Protein AF-A0A7C9ATR6-F1 (afdb_monomer_lite)

Sequence (136 aa):
MLLAGVTFASPNEHELVAMAEALTHGNVFRPIQRDQNENSWSIESLFKELKPAILVLLDGGIKFVLVTLGPQGAILCSRLGPTSLSECLNSTKILGGRNELFEAVTGRCPTHRYTSSTLRKRGSHLFAMHFPALPA

Organism: Opuntia streptacantha (NCBI:txid393608)

pLDDT: mean 79.29, std 15.17, range [41.03, 97.31]

InterPro domains:
  IPR029056 Ribokinase-like [G3DSA:3.40.1190.20] (1-125)
  IPR029056 Ribokinase-like [SSF53613] (2-83)

Foldseek 3Di:
DPCQPAQEDEEEQQVLQVVLCVQVVDNPADPDDDDPPLPPDDPVRVCVNSVVSVVSNQVVNHAWYWYQHVQFGIKIKGQVALVVVVVVVVPPPPPDDDCPVVCVCCVVPPSCVRRVDPDPDPDSDMDMDGDHDDDD

Radius of gyration: 16.53 Å; chains: 1; bounding box: 39×37×41 Å

Structure (mmCIF, N/CA/C/O backbone):
data_AF-A0A7C9ATR6-F1
#
_entry.id   AF-A0A7C9ATR6-F1
#
loop_
_atom_site.group_PDB
_atom_site.id
_atom_site.type_symbol
_atom_site.label_atom_id
_atom_site.label_alt_id
_atom_site.label_comp_id
_atom_site.label_asym_id
_atom_site.label_entity_id
_atom_site.label_seq_id
_atom_site.pdbx_PDB_ins_code
_atom_site.Cartn_x
_atom_site.Cartn_y
_atom_site.Cartn_z
_atom_site.occupancy
_atom_site.B_iso_or_equiv
_atom_site.auth_seq_id
_atom_site.auth_comp_id
_atom_site.auth_asym_id
_atom_site.auth_atom_id
_atom_site.pdbx_PDB_model_num
ATOM 1 N N . MET A 1 1 ? -15.994 -15.171 -0.176 1.00 48.50 1 MET A N 1
ATOM 2 C CA . MET A 1 1 ? -14.571 -14.964 -0.532 1.00 48.50 1 MET A CA 1
ATOM 3 C C . MET A 1 1 ? -14.525 -14.077 -1.774 1.00 48.50 1 MET A C 1
ATOM 5 O O . MET A 1 1 ? -14.574 -14.597 -2.877 1.00 48.50 1 MET A O 1
ATOM 9 N N . LEU A 1 2 ? -14.581 -12.750 -1.605 1.00 56.38 2 LEU A N 1
ATOM 10 C CA . LEU A 1 2 ? -14.890 -11.809 -2.701 1.00 56.38 2 LEU A CA 1
ATOM 11 C C . LEU A 1 2 ? -13.661 -11.170 -3.383 1.00 56.38 2 LEU A C 1
ATOM 13 O O . LEU A 1 2 ? -13.827 -10.560 -4.430 1.00 56.38 2 LEU A O 1
ATOM 17 N N . LEU A 1 3 ? -12.434 -11.332 -2.864 1.00 64.31 3 LEU A N 1
ATOM 18 C CA . LEU A 1 3 ? -11.254 -10.601 -3.374 1.00 64.31 3 LEU A CA 1
ATOM 19 C C . LEU A 1 3 ? -10.146 -11.463 -3.999 1.00 64.31 3 LEU A C 1
ATOM 21 O O . LEU A 1 3 ? -9.131 -10.928 -4.431 1.00 64.31 3 LEU A O 1
ATOM 25 N N . ALA A 1 4 ? -10.326 -12.782 -4.111 1.00 64.88 4 ALA A N 1
ATOM 26 C CA . ALA A 1 4 ? -9.264 -13.705 -4.540 1.00 64.88 4 ALA A CA 1
ATOM 27 C C . ALA A 1 4 ? -8.745 -13.497 -5.984 1.00 64.88 4 ALA A C 1
ATOM 29 O O . ALA A 1 4 ? -7.717 -14.062 -6.350 1.00 64.88 4 ALA A O 1
ATOM 30 N N . GLY A 1 5 ? -9.433 -12.691 -6.800 1.00 80.06 5 GLY A N 1
ATOM 31 C CA . GLY A 1 5 ? -8.987 -12.300 -8.143 1.00 80.06 5 GLY A CA 1
ATOM 32 C C . GLY A 1 5 ? -8.204 -10.983 -8.202 1.00 80.06 5 GLY A C 1
ATOM 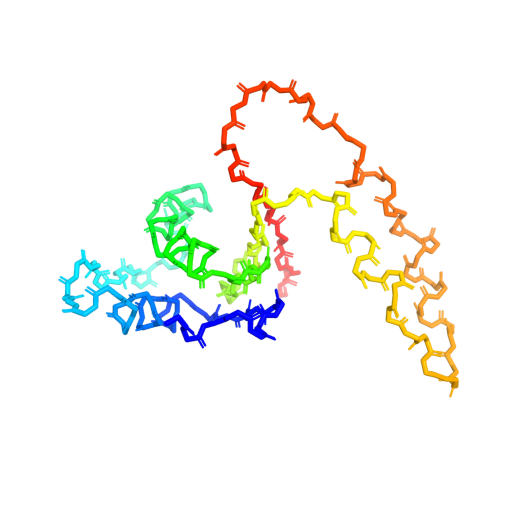33 O O . GLY A 1 5 ? -7.650 -10.653 -9.249 1.00 80.06 5 GLY A O 1
ATOM 34 N N . VAL A 1 6 ? -8.144 -10.220 -7.107 1.00 88.56 6 VAL A N 1
ATOM 35 C CA . VAL A 1 6 ? -7.530 -8.886 -7.084 1.00 88.56 6 VAL A CA 1
ATOM 36 C C . VAL A 1 6 ? -6.091 -8.987 -6.583 1.00 88.56 6 VAL A C 1
ATOM 38 O O . VAL A 1 6 ? -5.835 -9.290 -5.422 1.00 88.56 6 VAL A O 1
ATOM 41 N N . THR A 1 7 ? -5.123 -8.715 -7.461 1.00 88.88 7 THR A N 1
ATOM 42 C CA . THR A 1 7 ? -3.696 -8.706 -7.083 1.00 88.88 7 THR A CA 1
ATOM 43 C C . THR A 1 7 ? -3.295 -7.380 -6.430 1.00 88.88 7 THR A C 1
ATOM 45 O O . THR A 1 7 ? -2.628 -7.392 -5.397 1.00 88.88 7 THR A O 1
ATOM 48 N N . PHE A 1 8 ? -3.717 -6.254 -7.009 1.00 91.56 8 PHE A N 1
ATOM 49 C CA . PHE A 1 8 ? -3.390 -4.903 -6.550 1.00 91.56 8 PHE A CA 1
ATOM 50 C C . PHE A 1 8 ? -4.667 -4.108 -6.279 1.00 91.56 8 PHE A C 1
ATOM 52 O O . PHE A 1 8 ? -5.600 -4.159 -7.078 1.00 91.56 8 PHE A O 1
ATOM 59 N N . ALA A 1 9 ? -4.673 -3.337 -5.195 1.00 95.50 9 ALA A N 1
ATOM 60 C CA . ALA A 1 9 ? -5.642 -2.273 -4.950 1.00 95.50 9 ALA A CA 1
ATOM 61 C C . ALA A 1 9 ? -4.897 -0.982 -4.599 1.00 95.50 9 ALA A C 1
ATOM 63 O O . ALA A 1 9 ? -3.878 -1.036 -3.907 1.00 95.50 9 ALA A O 1
ATOM 64 N N . SER A 1 10 ? -5.399 0.164 -5.059 1.00 97.31 10 SER A N 1
ATOM 65 C CA . SER A 1 10 ? -4.773 1.469 -4.824 1.00 97.31 10 SER A CA 1
ATOM 66 C C . SER A 1 10 ? -5.741 2.509 -4.239 1.00 97.31 10 SER A C 1
ATOM 68 O O . SER A 1 10 ? -5.992 3.521 -4.894 1.00 97.31 10 SER A O 1
ATOM 70 N N . PRO A 1 11 ? -6.358 2.241 -3.075 1.00 97.25 11 PRO A N 1
ATOM 71 C CA . PRO A 1 11 ? -7.329 3.159 -2.492 1.00 97.25 11 PRO A CA 1
ATOM 72 C C . PRO A 1 11 ? -6.652 4.408 -1.909 1.00 97.25 11 PRO A C 1
ATOM 74 O O . PRO A 1 11 ? -5.515 4.341 -1.432 1.00 97.25 11 PRO A O 1
ATOM 77 N N . ASN A 1 12 ? -7.375 5.524 -1.851 1.00 95.69 12 ASN A N 1
ATOM 78 C CA . ASN A 1 12 ? -7.052 6.584 -0.889 1.00 95.69 12 ASN A CA 1
ATOM 79 C C . ASN A 1 12 ? -7.452 6.180 0.544 1.00 95.69 12 ASN A C 1
ATOM 81 O O . ASN A 1 12 ? -7.935 5.071 0.790 1.00 95.69 12 ASN A O 1
ATOM 85 N N . GLU A 1 13 ? -7.239 7.058 1.520 1.00 93.38 13 GLU A N 1
ATOM 86 C CA . GLU A 1 13 ? -7.465 6.728 2.928 1.00 93.38 13 GLU A CA 1
ATOM 87 C C . GLU A 1 13 ? -8.942 6.452 3.253 1.00 93.38 13 GLU A C 1
ATOM 89 O O . GLU A 1 13 ? -9.253 5.522 3.998 1.00 93.38 13 GLU A O 1
ATOM 94 N N . HIS A 1 14 ? -9.858 7.220 2.662 1.00 92.06 14 HIS A N 1
ATOM 95 C CA . HIS A 1 14 ? -11.297 7.054 2.873 1.00 92.06 14 HIS A CA 1
ATOM 96 C C . HIS A 1 14 ? -11.833 5.807 2.160 1.00 92.06 14 HIS A C 1
ATOM 98 O O . HIS A 1 14 ? -12.608 5.043 2.737 1.00 92.06 14 HIS A O 1
ATOM 104 N N . GLU A 1 15 ? -11.379 5.565 0.929 1.00 95.62 15 GLU A N 1
ATOM 105 C CA . GLU A 1 15 ? -11.711 4.362 0.159 1.00 95.62 15 GLU A CA 1
ATOM 106 C C . GLU A 1 15 ? -11.222 3.095 0.860 1.00 95.62 15 GLU A C 1
ATOM 108 O O . GLU A 1 15 ? -11.945 2.103 0.910 1.00 95.62 15 GLU A O 1
ATOM 113 N N . LEU A 1 16 ? -10.026 3.126 1.454 1.00 95.75 16 LEU A N 1
ATOM 114 C CA . LEU A 1 16 ? -9.465 1.995 2.188 1.00 95.75 16 LEU A CA 1
ATOM 115 C C . LEU A 1 16 ? -10.370 1.583 3.357 1.00 95.75 16 LEU A C 1
ATOM 117 O O . LEU A 1 16 ? -10.627 0.391 3.543 1.00 95.75 16 LEU A O 1
ATOM 121 N N . VAL A 1 17 ? -10.854 2.559 4.129 1.00 93.31 17 VAL A N 1
ATOM 122 C CA . VAL A 1 17 ? -11.771 2.313 5.250 1.00 93.31 17 VAL A CA 1
ATOM 123 C C . VAL A 1 17 ? -13.096 1.750 4.746 1.00 93.31 17 VAL A C 1
ATOM 125 O O . VAL A 1 17 ? -13.519 0.698 5.221 1.00 93.31 17 VAL A O 1
ATOM 128 N N . ALA A 1 18 ? -13.694 2.368 3.725 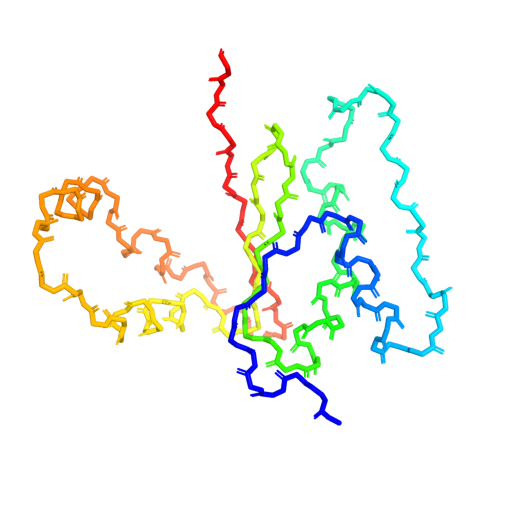1.00 92.31 18 ALA A N 1
ATOM 129 C CA . ALA A 1 18 ? -14.950 1.895 3.145 1.00 92.31 18 ALA A CA 1
ATOM 130 C C . ALA A 1 18 ? -14.837 0.459 2.594 1.00 92.31 18 ALA A C 1
ATOM 132 O O . ALA A 1 18 ? -15.726 -0.371 2.795 1.00 92.31 18 ALA A O 1
ATOM 133 N N . MET A 1 19 ? -13.719 0.132 1.938 1.00 94.12 19 MET A N 1
ATOM 134 C CA . MET A 1 19 ? -13.438 -1.225 1.464 1.00 94.12 19 MET A CA 1
ATOM 135 C C . MET A 1 19 ? -13.300 -2.217 2.622 1.00 94.12 19 MET A C 1
ATOM 137 O O . MET A 1 19 ? -13.800 -3.337 2.527 1.00 94.12 19 MET A O 1
ATOM 141 N N . ALA A 1 20 ? -12.629 -1.832 3.710 1.00 93.44 20 ALA A N 1
ATOM 142 C CA . ALA A 1 20 ? -12.471 -2.696 4.873 1.00 93.44 20 ALA A CA 1
ATOM 143 C C . ALA A 1 20 ? -13.814 -2.948 5.578 1.00 93.44 20 ALA A C 1
ATOM 145 O O . ALA A 1 20 ? -14.134 -4.100 5.871 1.00 93.44 20 ALA A O 1
ATOM 146 N N . GLU A 1 21 ? -14.633 -1.911 5.765 1.00 92.06 21 GLU A N 1
ATOM 147 C CA . GLU A 1 21 ? -15.984 -2.018 6.336 1.00 92.06 21 GLU A CA 1
ATOM 148 C C . GLU A 1 21 ? -16.890 -2.945 5.519 1.00 92.06 21 GLU A C 1
ATOM 150 O O . GLU A 1 21 ? -17.588 -3.795 6.086 1.00 92.06 21 GLU A O 1
ATOM 155 N N . ALA A 1 22 ? -16.829 -2.841 4.187 1.00 90.75 22 ALA A N 1
ATOM 156 C CA . ALA A 1 22 ? -17.580 -3.706 3.281 1.00 90.75 22 ALA A CA 1
ATOM 157 C C . ALA A 1 22 ? -17.212 -5.195 3.438 1.00 90.75 22 ALA A C 1
ATOM 159 O O . ALA A 1 22 ? -18.048 -6.068 3.206 1.00 90.75 22 ALA A O 1
ATOM 160 N N . LEU A 1 23 ? -15.981 -5.503 3.855 1.00 89.50 23 LEU A N 1
ATOM 161 C CA . LEU A 1 23 ? -15.513 -6.875 4.074 1.00 89.50 23 LEU A CA 1
ATOM 162 C C . LEU A 1 23 ? -15.821 -7.379 5.489 1.00 89.50 23 LEU A C 1
ATOM 164 O O . LEU A 1 23 ? -16.111 -8.565 5.667 1.00 89.50 23 LEU A O 1
ATOM 168 N N . THR A 1 24 ? -15.791 -6.502 6.495 1.00 87.50 24 THR A N 1
ATOM 169 C CA . THR A 1 24 ? -16.056 -6.866 7.898 1.00 87.50 24 THR A CA 1
ATOM 170 C C . THR A 1 24 ? -17.537 -6.868 8.271 1.00 87.50 24 THR A C 1
ATOM 172 O O . THR A 1 24 ? -17.861 -7.268 9.385 1.00 87.50 24 THR A O 1
ATOM 175 N N . HIS A 1 25 ? -18.434 -6.469 7.359 1.00 77.44 25 HIS A N 1
ATOM 176 C CA . HIS A 1 25 ? -19.889 -6.422 7.574 1.00 77.44 25 HIS A CA 1
ATOM 177 C C . HIS A 1 25 ? -20.289 -5.599 8.818 1.00 77.44 25 HIS A C 1
ATOM 179 O O . HIS A 1 25 ? -21.253 -5.923 9.512 1.00 77.44 25 HIS A O 1
ATOM 185 N N . GLY A 1 26 ? -19.539 -4.536 9.123 1.00 70.50 26 GLY A N 1
ATOM 186 C CA . GLY A 1 26 ? -19.754 -3.717 10.314 1.00 70.50 26 GLY A CA 1
ATOM 187 C C . GLY A 1 26 ? -18.875 -2.469 10.353 1.00 70.50 26 GLY A C 1
ATOM 188 O O . GLY A 1 26 ? -17.800 -2.440 9.757 1.00 70.50 26 GLY A O 1
ATOM 189 N N . ASN A 1 27 ? -19.336 -1.456 11.091 1.00 67.56 27 ASN A N 1
ATOM 190 C CA . ASN A 1 27 ? -18.691 -0.149 11.248 1.00 67.56 27 ASN A CA 1
ATOM 191 C C . ASN A 1 27 ? -17.599 -0.197 12.337 1.00 67.56 27 ASN A C 1
ATOM 193 O O . ASN A 1 27 ? -17.755 0.347 13.431 1.00 67.56 27 ASN A O 1
ATOM 197 N N . VAL A 1 28 ? -16.547 -0.982 12.087 1.00 78.44 28 VAL A N 1
ATOM 198 C CA . VAL A 1 28 ? -15.471 -1.256 13.064 1.00 78.44 28 VAL A CA 1
ATOM 199 C C . VAL A 1 28 ? -14.368 -0.194 13.006 1.00 78.44 28 VAL A C 1
ATOM 201 O O . VAL A 1 28 ? -13.606 -0.026 13.961 1.00 78.44 28 VAL A O 1
ATOM 204 N N . PHE A 1 29 ? -14.277 0.533 11.896 1.00 80.44 29 PHE A N 1
ATOM 205 C CA . PHE A 1 29 ? -13.237 1.521 11.660 1.00 80.44 29 PHE A CA 1
ATOM 206 C C . PHE A 1 29 ? -13.734 2.914 12.034 1.00 80.44 29 PHE A C 1
ATOM 208 O O . PHE A 1 29 ? -14.910 3.241 11.914 1.00 80.44 29 PHE A O 1
ATOM 215 N N . ARG A 1 30 ? -12.828 3.744 12.552 1.00 76.81 30 ARG A N 1
ATOM 216 C CA . ARG A 1 30 ? -13.148 5.147 12.807 1.00 76.81 30 ARG A CA 1
ATOM 217 C C . ARG A 1 30 ? -12.944 5.936 11.514 1.00 76.81 30 ARG A C 1
ATOM 219 O O . ARG A 1 30 ? -11.965 5.671 10.816 1.00 76.81 30 ARG A O 1
ATOM 226 N N . PRO A 1 31 ? -13.810 6.919 11.216 1.00 72.62 31 PRO A N 1
ATOM 227 C CA . PRO A 1 31 ? -13.537 7.877 10.160 1.00 72.62 31 PRO A CA 1
ATOM 228 C C . PRO A 1 31 ? -12.200 8.562 10.425 1.00 72.62 31 PRO A C 1
ATOM 230 O O . PRO A 1 31 ? -11.947 9.022 11.540 1.00 72.62 31 PRO A O 1
ATOM 233 N N . ILE A 1 32 ? -11.365 8.635 9.396 1.00 73.31 32 ILE A N 1
ATOM 234 C CA . ILE A 1 32 ? -10.054 9.270 9.488 1.00 73.31 32 ILE A CA 1
ATOM 235 C C . ILE A 1 32 ? -10.281 10.771 9.620 1.00 73.31 32 ILE A C 1
ATOM 237 O O . ILE A 1 32 ? -10.709 11.433 8.671 1.00 73.31 32 ILE A O 1
ATOM 241 N N . GLN A 1 33 ? -10.016 11.303 10.808 1.00 67.44 33 GLN A N 1
ATOM 242 C CA . GLN A 1 33 ? -10.038 12.736 11.073 1.00 67.44 33 GLN A CA 1
ATOM 243 C C . GLN A 1 33 ? -8.619 13.268 10.905 1.00 67.44 33 GLN A C 1
ATOM 245 O O . GLN A 1 33 ? -7.875 13.405 11.872 1.00 67.44 33 GLN A O 1
ATOM 250 N N . ARG A 1 34 ? -8.232 13.568 9.661 1.00 64.88 34 ARG A N 1
ATOM 251 C CA . ARG A 1 34 ? -7.125 14.501 9.450 1.00 64.88 34 ARG A CA 1
ATOM 252 C C . ARG A 1 34 ? -7.654 15.881 9.808 1.00 64.88 34 ARG A C 1
ATOM 254 O O . ARG A 1 34 ? -8.520 16.411 9.113 1.00 64.88 34 ARG A O 1
ATOM 261 N N . ASP A 1 35 ? -7.159 16.443 10.903 1.00 58.06 35 ASP A N 1
ATOM 262 C CA . ASP A 1 35 ? -7.338 17.867 11.156 1.00 58.06 35 ASP A CA 1
ATOM 263 C C . ASP A 1 35 ? -6.839 18.650 9.934 1.00 58.06 35 ASP A C 1
ATOM 265 O O . ASP A 1 35 ? -5.903 18.230 9.252 1.00 58.06 35 ASP A O 1
ATOM 269 N N . GLN A 1 36 ? -7.438 19.812 9.666 1.00 54.91 36 GLN A N 1
ATOM 270 C CA . GLN A 1 36 ? -7.142 20.659 8.495 1.00 54.91 36 GLN A CA 1
ATOM 271 C C . GLN A 1 36 ? -5.657 21.080 8.379 1.00 54.91 36 GLN A C 1
ATOM 273 O O . GLN A 1 36 ? -5.247 21.641 7.369 1.00 54.91 36 GLN A O 1
ATOM 278 N N . ASN A 1 37 ? -4.837 20.785 9.393 1.00 56.78 37 ASN A N 1
ATOM 279 C CA . ASN A 1 37 ? -3.383 20.781 9.307 1.00 56.78 37 ASN A CA 1
ATOM 280 C C . ASN A 1 37 ? -2.871 19.407 8.841 1.00 56.78 37 ASN A C 1
ATOM 282 O O . ASN A 1 37 ? -2.389 18.603 9.648 1.00 56.78 37 ASN A O 1
ATOM 286 N N . GLU A 1 38 ? -2.888 19.181 7.524 1.00 56.06 38 GLU A N 1
ATOM 287 C CA . GLU A 1 38 ? -2.308 18.000 6.853 1.00 56.06 38 GLU A CA 1
ATOM 288 C C . GLU A 1 38 ? -0.827 17.738 7.220 1.00 56.06 38 GLU A C 1
ATOM 290 O O . GLU A 1 38 ? -0.321 16.630 7.048 1.00 56.06 38 GLU A O 1
ATOM 295 N N . ASN A 1 39 ? -0.142 18.733 7.795 1.00 56.53 39 ASN A N 1
ATOM 296 C CA . ASN A 1 39 ? 1.252 18.665 8.242 1.00 56.53 39 ASN A CA 1
ATOM 297 C C . ASN A 1 39 ? 1.458 18.172 9.687 1.00 56.53 39 ASN A C 1
ATOM 299 O O . ASN A 1 39 ? 2.601 18.068 10.128 1.00 56.53 39 ASN A O 1
ATOM 303 N N . SER A 1 40 ? 0.398 17.906 10.455 1.00 64.25 40 SER A N 1
ATOM 304 C CA . SER A 1 40 ? 0.536 17.575 11.885 1.00 64.25 40 SER A CA 1
ATOM 305 C C . SER A 1 40 ? 0.797 16.092 12.173 1.00 64.25 40 SER A C 1
ATOM 307 O O . SER A 1 40 ? 1.308 15.756 13.243 1.00 64.25 40 SER A O 1
ATOM 309 N N . TRP A 1 41 ? 0.464 15.192 11.245 1.00 70.31 41 TRP A N 1
ATOM 310 C CA . TRP A 1 41 ? 0.622 13.752 11.448 1.00 70.31 41 TRP A CA 1
ATOM 311 C C . TRP A 1 41 ? 1.890 13.229 10.791 1.00 70.31 41 TRP A C 1
ATOM 313 O O . TRP A 1 41 ? 2.116 13.412 9.597 1.00 70.31 41 TRP A O 1
ATOM 323 N N . SER A 1 42 ? 2.697 12.503 11.566 1.00 87.00 42 SER A N 1
ATOM 324 C CA . SER A 1 42 ? 3.775 11.707 10.990 1.00 87.00 42 SER A CA 1
ATOM 325 C C . SER A 1 42 ? 3.196 10.554 10.165 1.00 87.00 42 SER A C 1
ATOM 327 O O . SER A 1 42 ? 2.178 9.956 10.528 1.00 87.00 42 SER A O 1
ATOM 329 N N . ILE A 1 43 ? 3.892 10.188 9.084 1.00 90.00 43 ILE A N 1
ATOM 330 C CA . ILE A 1 43 ? 3.556 9.024 8.243 1.00 90.00 43 ILE A CA 1
ATOM 331 C C . ILE A 1 43 ? 3.402 7.750 9.083 1.00 90.00 43 ILE A C 1
ATOM 333 O O . ILE A 1 43 ? 2.563 6.901 8.803 1.00 90.00 43 ILE A O 1
ATOM 337 N N . GLU A 1 44 ? 4.188 7.624 10.149 1.00 90.44 44 GLU A N 1
ATOM 338 C CA . GLU A 1 44 ? 4.157 6.482 11.060 1.00 90.44 44 GLU A CA 1
ATOM 339 C C . GLU A 1 44 ? 2.857 6.409 11.869 1.00 90.44 44 GLU A C 1
ATOM 341 O O . GLU A 1 44 ? 2.326 5.316 12.079 1.00 90.44 44 GLU A O 1
ATOM 346 N N . SER A 1 45 ? 2.340 7.553 12.327 1.00 89.31 45 SER A N 1
ATOM 347 C CA . SER A 1 45 ? 1.063 7.633 13.045 1.00 89.31 45 SER A CA 1
ATOM 348 C C . SER A 1 45 ? -0.101 7.335 12.109 1.00 89.31 45 SER A C 1
ATOM 350 O O . SER A 1 45 ? -0.928 6.481 12.428 1.00 89.31 45 SER A O 1
ATOM 352 N N . LEU A 1 46 ? -0.092 7.931 10.914 1.00 90.25 46 LEU A N 1
ATOM 353 C CA . LEU A 1 46 ? -1.090 7.652 9.884 1.00 90.25 46 LEU A CA 1
ATOM 354 C C . LEU A 1 46 ? -1.083 6.169 9.488 1.00 90.25 46 LEU A C 1
ATOM 356 O O . LEU A 1 46 ? -2.127 5.523 9.436 1.00 90.25 46 LEU A O 1
ATOM 360 N N . PHE A 1 47 ? 0.097 5.576 9.297 1.00 92.69 47 PHE A N 1
ATOM 361 C CA . PHE A 1 47 ? 0.205 4.149 9.007 1.00 92.69 47 PHE A CA 1
ATOM 362 C C . PHE A 1 47 ? -0.373 3.278 10.129 1.00 92.69 47 PHE A C 1
ATOM 364 O O . PHE A 1 47 ? -1.055 2.297 9.839 1.00 92.69 47 PHE A O 1
ATOM 371 N N . LYS A 1 48 ? -0.132 3.611 11.405 1.00 91.19 48 LYS A N 1
ATOM 372 C CA . LYS A 1 48 ? -0.706 2.862 12.539 1.00 91.19 48 LYS A CA 1
ATOM 373 C C . LYS A 1 48 ? -2.233 2.881 12.522 1.00 91.19 48 LYS A C 1
ATOM 375 O O . LYS A 1 48 ? -2.831 1.852 12.833 1.00 91.19 48 LYS A O 1
ATOM 380 N N . GLU A 1 49 ? -2.834 4.003 12.145 1.00 91.44 49 GLU A N 1
ATOM 381 C CA . GLU A 1 49 ? -4.287 4.154 12.042 1.00 91.44 49 GLU A CA 1
ATOM 382 C C . GLU A 1 49 ? -4.876 3.389 10.853 1.00 91.44 49 GLU A C 1
ATOM 384 O O . GLU A 1 49 ? -5.888 2.709 10.997 1.00 91.44 49 GLU A O 1
ATOM 389 N N . LEU A 1 50 ? -4.202 3.419 9.701 1.00 93.25 50 LEU A N 1
ATOM 390 C CA . LEU A 1 50 ? -4.639 2.728 8.482 1.00 93.25 50 LEU A CA 1
ATOM 391 C C . LEU A 1 50 ? -4.386 1.215 8.513 1.00 93.25 50 LEU A C 1
ATOM 393 O O . LEU A 1 50 ? -5.060 0.442 7.825 1.00 93.25 50 LEU A O 1
ATOM 397 N N . LYS A 1 51 ? -3.403 0.767 9.300 1.00 94.00 51 LYS A N 1
ATOM 398 C CA . LYS A 1 51 ? -2.937 -0.625 9.335 1.00 94.00 51 LYS A CA 1
ATOM 399 C C . LYS A 1 51 ? -4.058 -1.653 9.538 1.00 94.00 51 LYS A C 1
ATOM 401 O O . LYS A 1 51 ? -4.031 -2.653 8.823 1.00 94.00 51 LYS A O 1
ATOM 406 N N . PRO A 1 52 ? -5.032 -1.480 10.450 1.00 93.94 52 PRO A N 1
ATOM 407 C CA . PRO A 1 52 ? -6.128 -2.432 10.607 1.00 93.94 52 PRO A CA 1
ATOM 408 C C . PRO A 1 52 ? -6.935 -2.642 9.315 1.00 93.94 52 PRO A C 1
ATOM 410 O O . PRO A 1 52 ? -7.184 -3.786 8.941 1.00 93.94 52 PRO A O 1
ATOM 413 N N . ALA A 1 53 ? -7.270 -1.569 8.591 1.00 94.56 53 ALA A N 1
ATOM 414 C CA . ALA A 1 53 ? -8.001 -1.656 7.325 1.00 94.56 53 ALA A CA 1
ATOM 415 C C . ALA A 1 53 ? -7.148 -2.314 6.225 1.00 94.56 53 ALA A C 1
ATOM 417 O O . ALA A 1 53 ? -7.620 -3.197 5.509 1.00 94.56 53 ALA A O 1
ATOM 418 N N . ILE A 1 54 ? -5.855 -1.972 6.158 1.00 95.69 54 ILE A N 1
ATOM 419 C CA . ILE A 1 54 ? -4.887 -2.620 5.254 1.00 95.69 54 ILE A CA 1
ATOM 420 C C . ILE A 1 54 ? -4.857 -4.135 5.487 1.00 95.69 54 ILE A C 1
ATOM 422 O O . ILE A 1 54 ? -4.871 -4.910 4.530 1.00 95.69 54 ILE A O 1
ATOM 426 N N . LEU A 1 55 ? -4.826 -4.569 6.750 1.00 94.19 55 LEU A N 1
ATOM 427 C CA . LEU A 1 55 ? -4.812 -5.990 7.089 1.00 94.19 55 LEU A CA 1
ATOM 428 C C . LEU A 1 55 ? -6.098 -6.697 6.660 1.00 94.19 55 LEU A C 1
ATOM 430 O O . LEU A 1 55 ? -5.999 -7.796 6.131 1.00 94.19 55 LEU A O 1
ATOM 434 N N . VAL A 1 56 ? -7.270 -6.070 6.799 1.00 94.19 56 VAL A N 1
ATOM 435 C CA . VAL A 1 56 ? -8.533 -6.656 6.318 1.00 94.19 56 VAL A CA 1
ATOM 436 C C . VAL A 1 56 ? -8.497 -6.926 4.814 1.00 94.19 56 VAL A C 1
ATOM 438 O O . VAL A 1 56 ? -8.880 -8.011 4.382 1.00 94.19 56 VAL A O 1
ATOM 441 N N . LEU A 1 57 ? -8.003 -5.980 4.011 1.00 94.50 57 LEU A N 1
ATOM 442 C CA . LEU A 1 57 ? -7.896 -6.161 2.558 1.00 94.50 57 LEU A CA 1
ATOM 443 C C . LEU A 1 57 ? -6.901 -7.273 2.196 1.00 94.50 57 LEU A C 1
ATOM 445 O O . LEU A 1 57 ? -7.193 -8.118 1.344 1.00 94.50 57 LEU A O 1
ATOM 449 N N . LEU A 1 58 ? -5.735 -7.284 2.849 1.00 93.19 58 LEU A 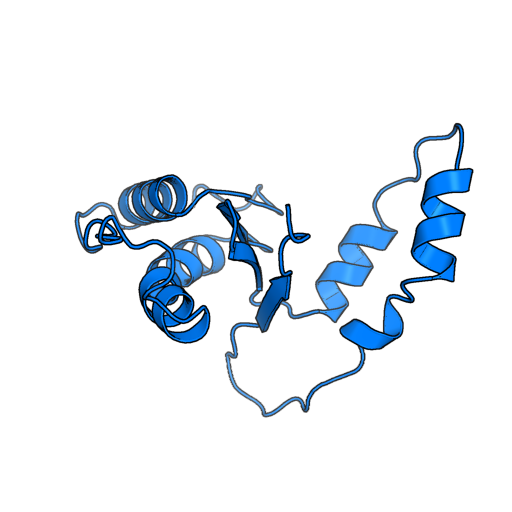N 1
ATOM 450 C CA . LEU A 1 58 ? -4.699 -8.291 2.613 1.00 93.19 58 LEU A CA 1
ATOM 451 C C . LEU A 1 58 ? -5.157 -9.694 3.032 1.00 93.19 58 LEU A C 1
ATOM 453 O O . LEU A 1 58 ? -4.984 -10.653 2.283 1.00 93.19 58 LEU A O 1
ATOM 457 N N . ASP A 1 59 ? -5.779 -9.813 4.203 1.00 91.38 59 ASP A N 1
ATOM 458 C CA . ASP A 1 59 ? -6.297 -11.081 4.724 1.00 91.38 59 ASP A CA 1
ATOM 459 C C . ASP A 1 59 ? -7.550 -11.531 3.946 1.00 91.38 59 ASP A C 1
ATOM 461 O O . ASP A 1 59 ? -7.831 -12.725 3.847 1.00 91.38 59 ASP A O 1
ATOM 465 N N . GLY A 1 60 ? -8.252 -10.590 3.303 1.00 89.75 60 GLY A N 1
ATOM 466 C CA . GLY A 1 60 ? -9.319 -10.848 2.336 1.00 89.75 60 GLY A CA 1
ATOM 467 C C . GLY A 1 60 ? -8.840 -11.439 1.002 1.00 89.75 60 GLY A C 1
ATOM 468 O O . GLY A 1 60 ? -9.666 -11.948 0.238 1.00 89.75 60 GLY A O 1
ATOM 469 N N . GLY A 1 61 ? -7.530 -11.416 0.730 1.00 89.06 61 GLY A N 1
ATOM 470 C CA . GLY A 1 61 ? -6.902 -12.063 -0.426 1.00 89.06 61 GLY A CA 1
ATOM 471 C C . GLY A 1 61 ? -6.181 -11.124 -1.396 1.00 89.06 61 GLY A C 1
ATOM 472 O O . GLY A 1 61 ? -5.564 -11.615 -2.343 1.00 89.06 61 GLY A O 1
ATOM 473 N N . ILE A 1 62 ? -6.213 -9.804 -1.173 1.00 92.38 62 ILE A N 1
ATOM 474 C CA . ILE A 1 62 ? -5.444 -8.854 -1.990 1.00 92.38 62 ILE A CA 1
ATOM 475 C C . ILE A 1 62 ? -3.951 -9.035 -1.701 1.00 92.38 62 ILE A C 1
ATOM 477 O O . ILE A 1 62 ? -3.528 -9.094 -0.549 1.00 92.38 62 ILE A O 1
ATOM 481 N N . LYS A 1 63 ? -3.119 -9.112 -2.745 1.00 90.75 63 LYS A N 1
ATOM 482 C CA . LYS A 1 63 ? -1.674 -9.361 -2.582 1.00 90.75 63 LYS A CA 1
ATOM 483 C C . LYS A 1 63 ? -0.889 -8.094 -2.228 1.00 90.75 63 LYS A C 1
ATOM 485 O O . LYS A 1 63 ? 0.053 -8.161 -1.430 1.00 90.75 63 LYS A O 1
ATOM 490 N N . PHE A 1 64 ? -1.279 -6.957 -2.804 1.00 92.62 64 PHE A N 1
ATOM 491 C CA . PHE A 1 64 ? -0.636 -5.657 -2.611 1.00 92.62 64 PHE A CA 1
ATOM 492 C C . PHE A 1 64 ? -1.674 -4.541 -2.468 1.00 92.62 64 PHE A C 1
ATOM 494 O O . PHE A 1 64 ? -2.577 -4.415 -3.295 1.00 92.62 64 PHE A O 1
ATOM 501 N N . VAL A 1 65 ? -1.512 -3.703 -1.446 1.00 95.88 65 VAL A N 1
ATOM 502 C CA . VAL A 1 65 ? -2.345 -2.513 -1.214 1.00 95.88 65 VAL A CA 1
ATOM 503 C C . VAL A 1 65 ? -1.445 -1.282 -1.266 1.00 95.88 65 VAL A C 1
ATOM 505 O O . VAL A 1 65 ? -0.523 -1.174 -0.460 1.00 95.88 65 VAL A O 1
ATOM 508 N N . LEU A 1 66 ? -1.686 -0.378 -2.214 1.00 96.75 66 LEU A N 1
ATOM 509 C CA . LEU A 1 66 ? -0.979 0.896 -2.355 1.00 96.75 66 LEU A CA 1
ATOM 510 C C . LEU A 1 66 ? -1.895 2.036 -1.902 1.00 96.75 66 LEU A C 1
ATOM 512 O O . LEU A 1 66 ? -2.726 2.501 -2.671 1.00 96.75 66 LEU A O 1
ATOM 516 N N . VAL A 1 67 ? -1.753 2.487 -0.662 1.00 97.31 67 VAL A N 1
ATOM 517 C CA . VAL A 1 67 ? -2.596 3.562 -0.132 1.00 97.31 67 VAL A CA 1
ATOM 518 C C . VAL A 1 67 ? -2.059 4.911 -0.594 1.00 97.31 67 VAL A C 1
ATOM 520 O O . VAL A 1 67 ? -0.908 5.234 -0.294 1.00 97.31 67 VAL A O 1
ATOM 523 N N . THR A 1 68 ? -2.858 5.693 -1.316 1.00 96.25 68 THR A N 1
ATOM 524 C CA . THR A 1 68 ? -2.468 7.038 -1.771 1.00 96.25 68 THR A CA 1
ATOM 525 C C . THR A 1 68 ? -2.766 8.072 -0.692 1.00 96.25 68 THR A C 1
ATOM 527 O O . THR A 1 68 ? -3.884 8.094 -0.184 1.00 96.25 68 THR A O 1
ATOM 530 N N . LEU A 1 69 ? -1.794 8.932 -0.377 1.00 92.56 69 LEU A N 1
ATOM 531 C CA . LEU A 1 69 ? -1.841 9.887 0.736 1.00 92.56 69 LEU A CA 1
ATOM 532 C C . LEU A 1 69 ? -1.803 11.364 0.302 1.00 92.56 69 LEU A C 1
ATOM 534 O O . LEU A 1 69 ? -1.406 12.242 1.071 1.00 92.56 69 LEU A O 1
ATOM 538 N N . GLY A 1 70 ? -2.138 11.646 -0.960 1.00 89.75 70 GLY A N 1
ATOM 539 C CA . GLY A 1 70 ? -2.073 12.998 -1.517 1.00 89.75 70 GLY A CA 1
ATOM 540 C C . GLY A 1 70 ? -0.652 13.590 -1.436 1.00 89.75 70 GLY A C 1
ATOM 541 O O . GLY A 1 70 ? 0.295 12.930 -1.877 1.00 89.75 70 GLY A O 1
ATOM 542 N N . PRO A 1 71 ? -0.462 14.796 -0.861 1.00 89.31 71 PRO A N 1
ATOM 543 C CA . PRO A 1 71 ? 0.855 15.436 -0.726 1.00 89.31 71 PRO A CA 1
ATOM 544 C C . PRO A 1 71 ? 1.873 14.631 0.092 1.00 89.31 71 PRO A C 1
ATOM 546 O O . PRO A 1 71 ? 3.076 14.848 -0.019 1.00 89.31 71 PRO A O 1
ATOM 549 N N . GLN A 1 72 ? 1.410 13.684 0.911 1.00 89.81 72 GLN A N 1
ATOM 550 C CA . GLN A 1 72 ? 2.275 12.812 1.700 1.00 89.81 72 GLN A CA 1
ATOM 551 C C . GLN A 1 72 ? 2.800 11.602 0.905 1.00 89.81 72 GLN A C 1
ATOM 553 O O . GLN A 1 72 ? 3.606 10.832 1.428 1.00 89.81 72 GLN A O 1
ATOM 558 N N . GLY A 1 73 ? 2.398 11.428 -0.359 1.00 93.75 73 GLY A N 1
ATOM 559 C CA . GLY A 1 73 ? 2.872 10.355 -1.233 1.00 93.75 73 GLY A CA 1
ATOM 560 C C . GLY A 1 73 ? 2.004 9.101 -1.158 1.00 93.75 73 GLY A C 1
ATOM 561 O O . GLY A 1 73 ? 0.791 9.186 -1.323 1.00 93.75 73 GLY A O 1
ATOM 562 N N . ALA A 1 74 ? 2.603 7.925 -0.962 1.00 95.81 74 ALA A N 1
ATOM 563 C CA . ALA A 1 74 ? 1.869 6.659 -0.896 1.00 95.81 74 ALA A CA 1
ATOM 564 C C . ALA A 1 74 ? 2.543 5.619 0.012 1.00 95.81 74 ALA A C 1
ATOM 566 O O . ALA A 1 74 ? 3.752 5.663 0.236 1.00 95.81 74 ALA A O 1
ATOM 567 N N . ILE A 1 75 ? 1.777 4.643 0.505 1.00 95.25 75 ILE A N 1
ATOM 568 C CA . ILE A 1 75 ? 2.298 3.502 1.274 1.00 95.25 75 ILE A CA 1
ATOM 569 C C . ILE A 1 75 ? 1.944 2.198 0.565 1.00 95.25 75 ILE A C 1
ATOM 571 O O . ILE A 1 75 ? 0.773 1.863 0.410 1.00 95.25 75 ILE A O 1
ATOM 575 N N . LEU A 1 76 ? 2.957 1.421 0.189 1.00 94.06 76 LEU A N 1
ATOM 576 C CA . LEU A 1 76 ? 2.797 0.085 -0.377 1.00 94.06 76 LEU A CA 1
ATOM 577 C C . LEU A 1 76 ? 2.877 -0.978 0.716 1.00 94.06 76 LEU A C 1
ATOM 579 O O . LEU A 1 76 ? 3.876 -1.053 1.427 1.00 94.06 76 LEU A O 1
ATOM 583 N N . CYS A 1 77 ? 1.868 -1.841 0.796 1.00 93.94 77 CYS A N 1
ATOM 584 C CA . CYS A 1 77 ? 1.747 -2.895 1.795 1.00 93.94 77 CYS A CA 1
ATOM 585 C C . CYS A 1 77 ? 1.549 -4.282 1.172 1.00 93.94 77 CYS A C 1
ATOM 587 O O . CYS A 1 77 ? 0.857 -4.422 0.163 1.00 93.94 77 CYS A O 1
ATOM 589 N N . SER A 1 78 ? 2.117 -5.325 1.789 1.00 91.44 78 SER A N 1
ATOM 590 C CA . SER A 1 78 ? 1.919 -6.720 1.363 1.00 91.44 78 SER A CA 1
ATOM 591 C C . SER A 1 78 ? 2.178 -7.737 2.478 1.00 91.44 78 SER A C 1
ATOM 593 O O . SER A 1 78 ? 3.018 -7.520 3.352 1.00 91.44 78 SER A O 1
ATOM 595 N N . ARG A 1 79 ? 1.513 -8.898 2.414 1.00 87.88 79 ARG A N 1
ATOM 596 C CA . ARG A 1 79 ? 1.856 -10.095 3.213 1.00 87.88 79 ARG A CA 1
ATOM 597 C C . ARG A 1 79 ? 2.966 -10.943 2.579 1.00 87.88 79 ARG A C 1
ATOM 599 O O . ARG A 1 79 ? 3.613 -11.714 3.278 1.00 87.88 79 ARG A O 1
ATOM 606 N N . LEU A 1 80 ? 3.176 -10.814 1.269 1.00 79.31 80 LEU A N 1
ATOM 607 C CA . LEU A 1 80 ? 4.100 -11.646 0.491 1.00 79.31 80 LEU A CA 1
ATOM 608 C C . LEU A 1 80 ? 5.538 -11.090 0.479 1.00 79.31 80 LEU A C 1
ATOM 610 O O . LEU A 1 80 ? 6.483 -11.797 0.130 1.00 79.31 80 LEU A O 1
ATOM 614 N N . GLY A 1 81 ? 5.713 -9.834 0.897 1.00 75.69 81 GLY A N 1
ATOM 615 C CA . GLY A 1 81 ? 7.011 -9.166 0.977 1.00 75.69 81 GLY A CA 1
ATOM 616 C C . GLY A 1 81 ? 7.538 -8.653 -0.373 1.00 75.69 81 GLY A C 1
ATOM 617 O O . GLY A 1 81 ? 6.902 -8.835 -1.413 1.00 75.69 81 GLY A O 1
ATOM 618 N N . PRO A 1 82 ? 8.715 -8.005 -0.382 1.00 70.94 82 PRO A N 1
ATOM 619 C CA . PRO A 1 82 ? 9.205 -7.254 -1.540 1.00 70.94 82 PRO A CA 1
ATOM 620 C C . PRO A 1 82 ? 9.674 -8.139 -2.707 1.00 70.94 82 PRO A C 1
ATOM 622 O O . PRO A 1 82 ? 9.642 -7.707 -3.855 1.00 70.94 82 PRO A O 1
ATOM 625 N N . T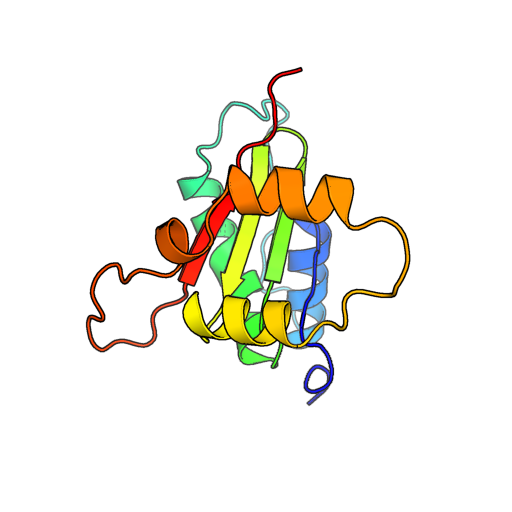HR A 1 83 ? 10.072 -9.390 -2.457 1.00 71.94 83 THR A N 1
ATOM 626 C CA . THR A 1 83 ? 10.493 -10.322 -3.521 1.00 71.94 83 THR A CA 1
ATOM 627 C C . THR A 1 83 ? 9.325 -10.698 -4.432 1.00 71.94 83 THR A C 1
ATOM 629 O O . THR A 1 83 ? 9.450 -10.642 -5.652 1.00 71.94 83 THR A O 1
ATOM 632 N N . SER A 1 84 ? 8.156 -10.968 -3.850 1.00 74.38 84 SER A N 1
ATOM 633 C CA . SER A 1 84 ? 6.938 -11.274 -4.609 1.00 74.38 84 SER A CA 1
ATOM 634 C C . SER A 1 84 ? 6.479 -10.111 -5.497 1.00 74.38 84 SER A C 1
ATOM 636 O O . SER A 1 84 ? 5.969 -10.331 -6.592 1.00 74.38 84 SER A O 1
ATOM 638 N N . LEU A 1 85 ? 6.710 -8.866 -5.058 1.00 74.56 85 LEU A N 1
ATOM 639 C CA . LEU A 1 85 ? 6.428 -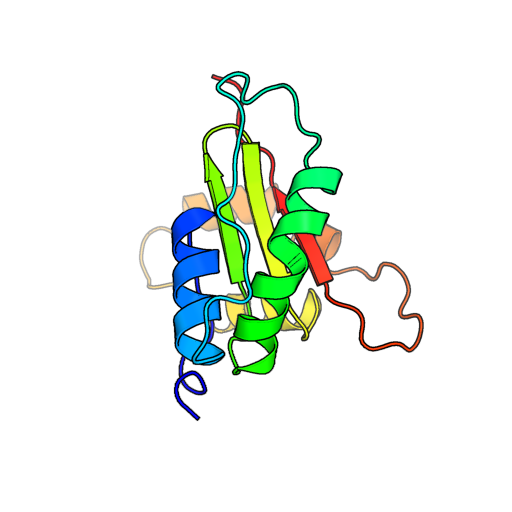7.677 -5.856 1.00 74.56 85 LEU A CA 1
ATOM 640 C C . LEU A 1 85 ? 7.285 -7.675 -7.122 1.00 74.56 85 LEU A C 1
ATOM 642 O O . LEU A 1 85 ? 6.765 -7.447 -8.209 1.00 74.56 85 LEU A O 1
ATOM 646 N N . SER A 1 86 ? 8.582 -7.971 -6.990 1.00 70.44 86 SER A N 1
ATOM 647 C CA . SER A 1 86 ? 9.481 -8.029 -8.146 1.00 70.44 86 SER A CA 1
ATOM 648 C C . SER A 1 86 ? 9.101 -9.132 -9.133 1.00 70.44 86 SER A C 1
ATOM 650 O O . SER A 1 86 ? 9.108 -8.891 -10.335 1.00 70.44 86 SER A O 1
ATOM 652 N N . GLU A 1 87 ? 8.682 -10.304 -8.649 1.00 73.56 87 GLU A N 1
ATOM 653 C CA . GLU A 1 87 ? 8.184 -11.388 -9.503 1.00 73.56 87 GLU A CA 1
ATOM 654 C C . GLU A 1 87 ? 6.915 -10.975 -10.262 1.00 73.56 87 GLU A C 1
ATOM 656 O O . GLU A 1 87 ? 6.829 -11.181 -11.475 1.00 73.56 87 GLU A O 1
ATOM 661 N N . CYS A 1 88 ? 5.960 -10.325 -9.584 1.00 71.94 88 CYS A N 1
ATOM 662 C CA . CYS A 1 88 ? 4.769 -9.779 -10.234 1.00 71.94 88 CYS A CA 1
ATOM 663 C C . CYS A 1 88 ? 5.129 -8.734 -11.302 1.00 71.94 88 CYS A C 1
ATOM 665 O O . CYS A 1 88 ? 4.631 -8.828 -12.422 1.00 71.94 88 CYS A O 1
ATOM 667 N N . LEU A 1 89 ? 6.026 -7.790 -11.002 1.00 71.38 89 LEU A N 1
ATOM 668 C CA . LEU A 1 89 ? 6.431 -6.742 -11.946 1.00 71.38 89 LEU A CA 1
ATOM 669 C C . LEU A 1 89 ? 7.170 -7.303 -13.170 1.00 71.38 89 LEU A C 1
ATOM 671 O O . LEU A 1 89 ? 6.898 -6.870 -14.288 1.00 71.38 89 LEU A O 1
ATOM 675 N N . ASN A 1 90 ? 8.032 -8.305 -12.984 1.00 66.38 90 ASN A N 1
ATOM 676 C CA . ASN A 1 90 ? 8.764 -8.958 -14.075 1.00 66.38 90 ASN A CA 1
ATOM 677 C C . ASN A 1 90 ? 7.846 -9.762 -15.011 1.00 66.38 90 ASN A C 1
ATOM 679 O O . ASN A 1 90 ? 8.175 -9.963 -16.178 1.00 66.38 90 ASN A O 1
ATOM 683 N N . SER A 1 91 ? 6.700 -10.234 -14.508 1.00 63.47 91 SER A N 1
ATOM 684 C CA . SER A 1 91 ? 5.714 -10.975 -15.306 1.00 63.47 91 SER A CA 1
ATOM 685 C C . SER A 1 91 ? 4.854 -10.080 -16.208 1.00 63.47 91 SER A C 1
ATOM 687 O O . SER A 1 91 ? 4.245 -10.563 -17.167 1.00 63.47 91 SER A O 1
ATOM 689 N N . THR A 1 92 ? 4.814 -8.772 -15.933 1.00 63.28 92 THR A N 1
ATOM 690 C CA . THR A 1 92 ? 4.117 -7.796 -16.773 1.00 63.28 92 THR A CA 1
ATOM 691 C C . THR A 1 92 ? 4.867 -7.673 -18.096 1.00 63.28 92 THR A C 1
ATOM 693 O O . THR A 1 92 ? 5.962 -7.118 -18.152 1.00 63.28 92 THR A O 1
ATOM 696 N N . LYS A 1 93 ? 4.294 -8.223 -19.174 1.00 56.88 93 LYS A N 1
ATOM 697 C CA . LYS A 1 93 ? 4.854 -8.098 -20.525 1.00 56.88 93 LYS A CA 1
ATOM 698 C C . LYS A 1 93 ? 5.063 -6.616 -20.832 1.00 56.88 93 LYS A C 1
ATOM 700 O O . LYS A 1 93 ? 4.091 -5.865 -20.875 1.00 56.88 93 LYS A O 1
ATOM 705 N N . ILE A 1 94 ? 6.314 -6.216 -21.059 1.00 59.47 94 ILE A N 1
ATOM 706 C CA . ILE A 1 94 ? 6.653 -4.901 -21.607 1.00 59.47 94 ILE A CA 1
ATOM 707 C C . ILE A 1 94 ? 5.965 -4.828 -22.972 1.00 59.47 94 ILE A C 1
ATOM 709 O O . ILE A 1 94 ? 6.376 -5.498 -23.922 1.00 59.47 94 ILE A O 1
ATOM 713 N N . LEU A 1 95 ? 4.835 -4.120 -23.034 1.00 55.38 95 LEU A N 1
ATOM 714 C CA . LEU A 1 95 ? 4.049 -3.991 -24.252 1.00 55.38 95 LEU A CA 1
ATOM 715 C C . LEU A 1 95 ? 4.912 -3.221 -25.257 1.00 55.38 95 LEU A C 1
ATOM 717 O O . LEU A 1 95 ? 5.333 -2.101 -24.982 1.00 55.38 95 LEU A O 1
ATOM 721 N N . GLY A 1 96 ? 5.243 -3.873 -26.371 1.00 59.03 96 GLY A N 1
ATOM 722 C CA . GLY A 1 96 ? 6.230 -3.390 -27.329 1.00 59.03 96 GLY A CA 1
ATOM 723 C C . GLY A 1 96 ? 5.939 -1.973 -27.816 1.00 59.03 96 GLY A C 1
ATOM 724 O O . GLY A 1 96 ? 4.869 -1.702 -28.355 1.00 59.03 96 GLY A O 1
ATOM 725 N N . GLY A 1 97 ? 6.930 -1.096 -27.653 1.00 61.00 97 GLY A N 1
ATOM 726 C CA . GLY A 1 97 ? 6.919 0.259 -28.190 1.00 61.00 97 GLY A CA 1
ATOM 727 C C . GLY A 1 97 ? 7.373 1.288 -27.162 1.00 61.00 97 GLY A C 1
ATOM 728 O O . GLY A 1 97 ? 6.574 1.767 -26.369 1.00 61.00 97 GLY A O 1
ATOM 729 N N . ARG A 1 98 ? 8.651 1.686 -27.262 1.00 64.06 98 ARG A N 1
ATOM 730 C CA . ARG A 1 98 ? 9.308 2.777 -26.514 1.00 64.06 98 ARG A CA 1
ATOM 731 C C . ARG A 1 98 ? 9.674 2.449 -25.055 1.00 64.06 98 ARG A C 1
ATOM 733 O O . ARG A 1 98 ? 9.098 2.958 -24.100 1.00 64.06 98 ARG A O 1
ATOM 740 N N . ASN A 1 99 ? 10.742 1.662 -24.910 1.00 73.69 99 ASN A N 1
ATOM 741 C CA . ASN A 1 99 ? 11.331 1.292 -23.618 1.00 73.69 99 ASN A CA 1
ATOM 742 C C . ASN A 1 99 ? 12.256 2.370 -23.030 1.00 73.69 99 ASN A C 1
ATOM 744 O O . ASN A 1 99 ? 12.737 2.191 -21.925 1.00 73.69 99 ASN A O 1
ATOM 748 N N . GLU A 1 100 ? 12.514 3.486 -23.715 1.00 84.06 100 GLU A N 1
ATOM 749 C CA . GLU A 1 100 ? 13.496 4.491 -23.269 1.00 84.06 100 GLU A CA 1
ATOM 750 C C . GLU A 1 100 ? 13.227 5.013 -21.852 1.00 84.06 100 GLU A C 1
ATOM 752 O O . GLU A 1 100 ? 14.154 5.137 -21.059 1.00 84.06 100 GLU A O 1
ATOM 757 N N . LEU A 1 101 ? 11.958 5.262 -21.504 1.00 82.56 101 LEU A N 1
ATOM 758 C CA . LEU A 1 101 ? 11.586 5.671 -20.148 1.00 82.56 101 LEU A CA 1
ATOM 759 C C . LEU A 1 101 ? 11.778 4.532 -19.143 1.00 82.56 101 LEU A C 1
ATOM 761 O O . LEU A 1 101 ? 12.276 4.766 -18.047 1.00 82.56 101 LEU A O 1
ATOM 765 N N . PHE A 1 102 ? 11.391 3.309 -19.515 1.00 80.50 102 PHE A N 1
ATOM 766 C CA . PHE A 1 102 ? 11.583 2.135 -18.670 1.00 80.50 102 PHE A CA 1
ATOM 767 C C . PHE A 1 102 ? 13.072 1.922 -18.383 1.00 80.50 102 PHE A C 1
ATOM 769 O O . PHE A 1 102 ? 13.440 1.860 -17.219 1.00 80.50 102 PHE A O 1
ATOM 776 N N . GLU A 1 103 ? 13.923 1.930 -19.411 1.00 84.38 103 GLU A N 1
ATOM 777 C CA . GLU A 1 103 ? 15.383 1.815 -19.296 1.00 84.38 103 GLU A CA 1
ATOM 778 C C . GLU A 1 103 ? 15.996 2.973 -18.496 1.00 84.38 103 GLU A C 1
ATOM 780 O O . GLU A 1 103 ? 16.859 2.764 -17.643 1.00 84.38 103 GLU A O 1
ATOM 785 N N . ALA A 1 104 ? 15.533 4.209 -18.717 1.00 87.44 104 ALA A N 1
ATOM 786 C CA . ALA A 1 104 ? 16.001 5.363 -17.954 1.00 87.44 104 ALA A CA 1
ATOM 787 C C . ALA A 1 104 ? 15.660 5.235 -16.461 1.00 87.44 104 ALA A C 1
ATOM 789 O O . ALA A 1 104 ? 16.487 5.566 -15.608 1.00 87.44 104 ALA A O 1
ATOM 790 N N . VAL A 1 105 ? 14.462 4.741 -16.134 1.00 83.81 105 VAL A N 1
ATOM 791 C CA . VAL A 1 105 ? 14.028 4.530 -14.748 1.00 83.81 105 VAL A CA 1
ATOM 792 C C . VAL A 1 105 ? 14.747 3.334 -14.129 1.00 83.81 105 VAL A C 1
ATOM 794 O O . VAL A 1 105 ? 15.317 3.483 -13.052 1.00 83.81 105 VAL A O 1
ATOM 797 N N . THR A 1 106 ? 14.786 2.170 -14.778 1.00 79.75 106 THR A N 1
ATOM 798 C CA . THR A 1 106 ? 15.434 0.963 -14.232 1.00 79.75 106 THR A CA 1
ATOM 799 C C . THR A 1 106 ? 16.948 1.125 -14.100 1.00 79.75 106 THR A C 1
ATOM 801 O O . THR A 1 106 ? 17.526 0.630 -13.130 1.00 79.75 106 THR A O 1
ATOM 804 N N . GLY A 1 107 ? 17.583 1.885 -14.999 1.00 82.25 107 GLY A N 1
ATOM 805 C CA . GLY A 1 107 ? 19.001 2.237 -14.918 1.00 82.25 107 GLY A CA 1
ATOM 806 C C . GLY A 1 107 ? 19.345 3.149 -13.734 1.00 82.25 107 GLY A C 1
ATOM 807 O O . GLY A 1 107 ? 20.457 3.075 -13.208 1.00 82.25 107 GLY A O 1
ATOM 808 N N . ARG A 1 108 ? 18.405 3.989 -13.271 1.00 85.94 108 ARG A N 1
ATOM 809 C CA . ARG A 1 108 ? 18.616 4.890 -12.117 1.00 85.94 108 ARG A CA 1
ATOM 810 C C . ARG A 1 108 ? 18.039 4.373 -10.801 1.00 85.94 108 ARG A C 1
ATOM 812 O O . ARG A 1 108 ? 18.566 4.705 -9.739 1.00 85.94 108 ARG A O 1
ATOM 819 N N . CYS A 1 109 ? 17.010 3.537 -10.864 1.00 79.44 109 CYS A N 1
ATOM 820 C CA . CYS A 1 109 ? 16.277 2.999 -9.722 1.00 79.44 109 CYS A CA 1
ATOM 821 C C . CYS A 1 109 ? 16.367 1.464 -9.714 1.00 79.44 109 CYS A C 1
ATOM 823 O O . CYS A 1 109 ? 15.391 0.779 -10.031 1.00 79.44 109 CYS A O 1
ATOM 825 N N . PRO A 1 110 ? 17.529 0.889 -9.362 1.00 72.06 110 PRO A N 1
ATOM 826 C CA . PRO A 1 110 ? 17.709 -0.551 -9.425 1.00 72.06 110 PRO A CA 1
ATOM 827 C C . PRO A 1 110 ? 16.871 -1.270 -8.356 1.00 72.06 110 PRO A C 1
ATOM 829 O O . PRO A 1 110 ? 16.999 -1.021 -7.155 1.00 72.06 110 PRO A O 1
ATOM 832 N N . THR A 1 111 ? 16.048 -2.219 -8.799 1.00 65.81 111 THR A N 1
ATOM 833 C CA . THR A 1 111 ? 15.077 -2.961 -7.973 1.00 65.81 111 THR A CA 1
ATOM 834 C C . THR A 1 111 ? 15.716 -3.760 -6.833 1.00 65.81 111 THR A C 1
ATOM 836 O O . THR A 1 111 ? 15.120 -3.868 -5.762 1.00 65.81 111 THR A O 1
ATOM 839 N N . HIS A 1 112 ? 16.953 -4.245 -7.000 1.00 65.06 112 HIS A N 1
ATOM 840 C CA . HIS A 1 112 ? 17.672 -5.002 -5.964 1.00 65.06 112 HIS A CA 1
ATOM 841 C C . HIS A 1 112 ? 17.895 -4.208 -4.666 1.00 65.06 112 HIS A C 1
ATOM 843 O O . HIS A 1 112 ? 17.998 -4.803 -3.595 1.00 65.06 112 HIS A O 1
ATOM 849 N N . ARG A 1 113 ? 17.935 -2.867 -4.731 1.00 62.88 113 ARG A N 1
ATOM 850 C CA . ARG A 1 113 ? 18.136 -2.013 -3.546 1.00 62.88 113 ARG A CA 1
ATOM 851 C C . ARG A 1 113 ? 16.953 -2.037 -2.581 1.00 62.88 113 ARG A C 1
ATOM 853 O O . ARG A 1 113 ? 17.132 -1.765 -1.401 1.00 62.88 113 ARG A O 1
ATOM 860 N N . TYR A 1 114 ? 15.770 -2.383 -3.079 1.00 60.81 114 TYR A N 1
ATOM 861 C CA . TYR A 1 114 ? 14.516 -2.351 -2.326 1.00 60.81 114 TYR A CA 1
ATOM 862 C C . TYR A 1 114 ? 13.978 -3.757 -2.022 1.00 60.81 114 TYR A C 1
ATOM 864 O O . TYR A 1 114 ? 13.109 -3.919 -1.167 1.00 60.81 114 TYR A O 1
ATOM 872 N N . THR A 1 115 ? 14.515 -4.783 -2.695 1.00 58.66 115 THR A N 1
ATOM 873 C CA . THR A 1 115 ? 14.169 -6.198 -2.488 1.00 58.66 115 THR A CA 1
ATOM 874 C C . THR A 1 115 ? 15.199 -6.966 -1.658 1.00 58.66 115 THR A C 1
ATOM 876 O O . THR A 1 115 ? 14.886 -8.045 -1.149 1.00 58.66 115 THR A O 1
ATOM 879 N N . SER A 1 116 ? 16.402 -6.409 -1.463 1.00 50.78 116 SER A N 1
ATOM 880 C CA . SER A 1 116 ? 17.460 -6.996 -0.637 1.00 50.78 116 SER A CA 1
ATOM 881 C C . SER A 1 116 ? 17.157 -6.861 0.862 1.00 50.78 116 SER A C 1
ATOM 883 O O . SER A 1 116 ? 17.582 -5.921 1.526 1.00 50.78 116 SER A O 1
ATOM 885 N N . SER A 1 117 ? 16.404 -7.833 1.375 1.00 53.91 117 SER A N 1
ATOM 886 C CA . SER A 1 117 ? 16.342 -8.306 2.766 1.00 53.91 117 SER A CA 1
ATOM 887 C C . SER A 1 117 ? 16.746 -7.324 3.883 1.00 53.91 117 SER A C 1
ATOM 889 O O . SER A 1 117 ? 17.860 -7.388 4.410 1.00 53.91 117 SER A O 1
ATOM 891 N N . THR A 1 118 ? 15.789 -6.561 4.410 1.00 48.03 118 THR A N 1
ATOM 892 C CA . THR A 1 118 ? 15.776 -6.344 5.862 1.00 48.03 118 THR A CA 1
ATOM 893 C C . THR A 1 118 ? 15.318 -7.649 6.513 1.00 48.03 118 THR A C 1
ATOM 895 O O . THR A 1 118 ? 14.165 -8.056 6.412 1.00 48.03 118 THR A O 1
ATOM 898 N N . LEU A 1 119 ? 16.300 -8.366 7.065 1.00 44.94 119 LEU A N 1
ATOM 899 C CA . LEU A 1 119 ? 16.215 -9.462 8.033 1.00 44.94 119 LEU A CA 1
ATOM 900 C C . LEU A 1 119 ? 14.837 -10.143 8.165 1.00 44.94 119 LEU A C 1
ATOM 902 O O . LEU A 1 119 ? 13.951 -9.683 8.888 1.00 44.94 119 LEU A O 1
ATOM 906 N N . ARG A 1 120 ? 14.707 -11.328 7.556 1.00 48.75 120 ARG A N 1
ATOM 907 C CA . ARG A 1 120 ? 13.677 -12.312 7.911 1.00 48.75 120 ARG A CA 1
ATOM 908 C C . ARG A 1 120 ? 13.809 -12.684 9.394 1.00 48.75 120 ARG A C 1
ATOM 910 O O . ARG A 1 120 ? 14.468 -13.665 9.734 1.00 48.75 120 ARG A O 1
ATOM 917 N N . LYS A 1 121 ? 13.147 -11.946 10.286 1.00 43.59 121 LYS A N 1
ATOM 918 C CA . LYS A 1 121 ? 12.694 -12.508 11.560 1.00 43.59 121 LYS A CA 1
ATOM 919 C C . LYS A 1 121 ? 11.374 -13.226 11.304 1.00 43.59 121 LYS A C 1
ATOM 921 O O . LYS A 1 121 ? 10.472 -12.714 10.653 1.00 43.59 121 LYS A O 1
ATOM 926 N N . ARG A 1 122 ? 11.337 -14.476 11.748 1.00 41.03 122 ARG A N 1
ATOM 927 C CA . ARG A 1 122 ? 10.291 -15.475 11.537 1.00 41.03 122 ARG A CA 1
ATOM 928 C C . ARG A 1 122 ? 9.003 -15.055 12.261 1.00 41.03 122 ARG A C 1
ATOM 930 O O . ARG A 1 122 ? 8.753 -15.497 13.374 1.00 41.03 122 ARG A O 1
ATOM 937 N N . GLY A 1 123 ? 8.213 -14.188 11.640 1.00 48.97 123 GLY A N 1
ATOM 938 C CA . GLY A 1 123 ? 6.888 -13.784 12.106 1.00 48.97 123 GLY A CA 1
ATOM 939 C C . GLY A 1 123 ? 6.019 -13.306 10.944 1.00 48.97 123 GLY A C 1
ATOM 940 O O . GLY A 1 123 ? 6.532 -12.993 9.870 1.00 48.97 123 GLY A O 1
ATOM 941 N N . SER A 1 124 ? 4.700 -13.288 11.150 1.00 58.00 124 SER A N 1
ATOM 942 C CA . SER A 1 124 ? 3.647 -12.898 10.197 1.00 58.00 124 SER A CA 1
ATOM 943 C C . SER A 1 124 ? 3.673 -11.396 9.860 1.00 58.00 124 SER A C 1
ATOM 945 O O . SER A 1 124 ? 2.700 -10.669 10.091 1.00 58.00 124 SER A O 1
ATOM 947 N N . HIS A 1 125 ? 4.816 -10.895 9.400 1.00 72.12 125 HIS A N 1
ATOM 948 C CA . HIS A 1 125 ? 5.102 -9.472 9.317 1.00 72.12 125 HIS A CA 1
ATOM 949 C C . HIS A 1 125 ? 4.593 -8.882 8.002 1.00 72.12 125 HIS A C 1
ATOM 951 O O . HIS A 1 125 ? 5.030 -9.244 6.916 1.00 72.12 125 HIS A O 1
ATOM 957 N N . LEU A 1 126 ? 3.647 -7.954 8.142 1.00 87.62 126 LEU A N 1
ATOM 958 C CA . LEU A 1 126 ? 3.244 -7.012 7.108 1.00 87.62 126 LEU A CA 1
ATOM 959 C C . LEU A 1 126 ? 4.484 -6.274 6.585 1.00 87.62 126 LEU A C 1
ATOM 961 O O . LEU A 1 126 ? 5.166 -5.600 7.357 1.00 87.62 126 LEU A O 1
ATOM 965 N N . PHE A 1 127 ? 4.757 -6.389 5.289 1.00 88.75 127 PHE A N 1
ATOM 966 C CA . PHE A 1 127 ? 5.681 -5.502 4.596 1.00 88.75 127 PHE A CA 1
ATOM 967 C C . PHE A 1 127 ? 4.977 -4.172 4.335 1.00 88.75 127 PHE A C 1
ATOM 969 O O . PHE A 1 127 ? 3.835 -4.179 3.875 1.00 88.75 127 PHE A O 1
ATOM 976 N N . ALA A 1 128 ? 5.656 -3.062 4.617 1.00 90.88 128 ALA A N 1
ATOM 977 C CA . ALA A 1 128 ? 5.190 -1.715 4.321 1.00 90.88 128 ALA A CA 1
ATOM 978 C C . ALA A 1 128 ? 6.368 -0.841 3.869 1.00 90.88 128 ALA A C 1
ATOM 980 O O . ALA A 1 128 ? 7.446 -0.902 4.463 1.00 90.88 128 ALA A O 1
ATOM 981 N N . MET A 1 129 ? 6.161 -0.033 2.833 1.00 90.56 129 MET A N 1
ATOM 982 C CA . MET A 1 129 ? 7.140 0.920 2.309 1.00 90.56 129 MET A CA 1
ATOM 983 C C . MET A 1 129 ? 6.438 2.231 1.969 1.00 90.56 129 MET A C 1
ATOM 985 O O . MET A 1 129 ? 5.434 2.227 1.261 1.00 90.56 129 MET A O 1
ATOM 989 N N . HIS A 1 130 ? 6.972 3.344 2.465 1.00 93.50 130 HIS A N 1
ATOM 990 C CA . HIS A 1 130 ? 6.497 4.682 2.126 1.00 93.50 130 HIS A CA 1
ATOM 991 C C . HIS A 1 130 ? 7.267 5.235 0.923 1.00 93.50 130 HIS A C 1
ATOM 993 O O . HIS A 1 130 ? 8.493 5.141 0.864 1.00 93.50 130 HIS A O 1
ATOM 999 N N . PHE A 1 131 ? 6.526 5.799 -0.024 1.00 92.50 131 PHE A N 1
ATOM 1000 C CA . PHE A 1 131 ? 7.023 6.521 -1.185 1.00 92.50 131 PHE A CA 1
ATOM 1001 C C . PHE A 1 131 ? 6.655 7.996 -1.004 1.00 92.50 131 PHE A C 1
ATOM 1003 O O . PHE A 1 131 ? 5.470 8.323 -1.107 1.00 92.50 131 PHE A O 1
ATOM 1010 N N . PRO A 1 132 ? 7.619 8.885 -0.715 1.00 92.81 132 PRO A N 1
ATOM 1011 C CA . PRO A 1 132 ? 7.328 10.304 -0.555 1.00 92.81 132 PRO A CA 1
ATOM 1012 C C . PRO A 1 132 ? 6.903 10.927 -1.889 1.00 92.81 132 PRO A C 1
ATOM 1014 O O . PRO A 1 132 ? 7.412 10.553 -2.949 1.00 92.81 132 PRO A O 1
ATOM 1017 N N . ALA A 1 133 ? 5.984 11.893 -1.834 1.00 90.56 133 ALA A N 1
ATOM 1018 C CA . ALA A 1 133 ? 5.685 12.738 -2.985 1.00 90.56 133 ALA A CA 1
ATOM 1019 C C . ALA A 1 133 ? 6.869 13.666 -3.290 1.00 90.56 133 ALA A C 1
ATOM 1021 O O . ALA A 1 133 ? 7.715 13.937 -2.433 1.00 90.56 133 ALA A O 1
ATOM 1022 N N . LEU A 1 134 ? 6.915 14.171 -4.521 1.00 88.44 134 LEU A N 1
ATOM 1023 C CA . LEU A 1 134 ? 7.835 15.248 -4.858 1.00 88.44 134 LEU A CA 1
ATOM 1024 C C . LEU A 1 134 ? 7.351 16.548 -4.200 1.00 88.44 134 LEU A C 1
ATOM 1026 O O . LEU A 1 134 ? 6.141 16.787 -4.174 1.00 88.44 134 LEU A O 1
ATOM 1030 N N . PRO A 1 135 ? 8.265 17.382 -3.678 1.00 77.38 135 PRO A N 1
ATOM 1031 C CA . PRO A 1 135 ? 7.900 18.723 -3.248 1.00 77.38 135 PRO A CA 1
ATOM 1032 C C . PRO A 1 135 ? 7.318 19.503 -4.435 1.00 77.38 135 PRO A C 1
ATOM 1034 O O . P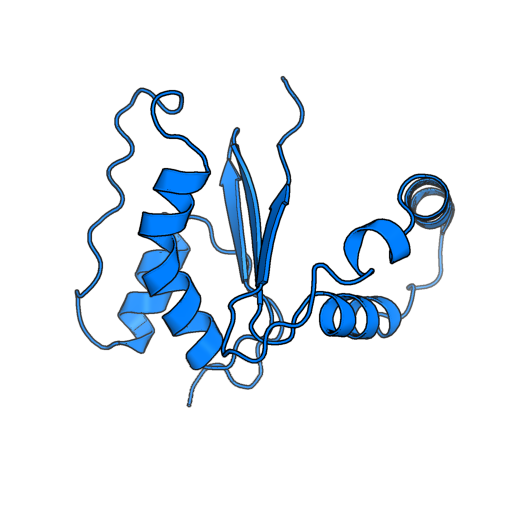RO A 1 135 ? 7.763 19.322 -5.572 1.00 77.38 135 PRO A O 1
ATOM 1037 N N . ALA A 1 136 ? 6.304 20.319 -4.147 1.00 67.62 136 ALA A N 1
ATOM 1038 C CA . ALA A 1 136 ? 5.670 21.212 -5.113 1.00 67.62 136 ALA A CA 1
ATOM 1039 C C . ALA A 1 136 ? 6.597 22.365 -5.521 1.00 67.62 136 ALA A C 1
ATOM 1041 O O . ALA A 1 136 ? 7.400 22.808 -4.665 1.00 67.62 136 ALA A O 1
#

Secondary structure (DSSP, 8-state):
---TT-SEE--BHHHHHHHHHHHHTS--SPP----S-TTSS-HHHHHHHHHHHHHHHHHTT-SEEEEE-GGG-EEEEESSHHHHHHHHHHHS---SS--HHHHHHHHHS-THHHHS-S---SS-PPEEEEEPPPP-